Protein AF-A0A850MYK2-F1 (afdb_monomer)

Nearest PDB structures (foldseek):
  2x7m-assembly1_A  TM=9.241E-01  e=3.552E-13  Methanopyrus kandleri AV19
  3lmc-assembly1_A  TM=8.526E-01  e=1.094E-12  Methanocorpusculum labreanum Z
  3zvs-assembly3_C  TM=8.706E-01  e=1.920E-12  Archaeoglobus fulgidus
  3v96-assembly1_B  TM=5.594E-01  e=2.149E-01  Homo sapiens

Structure (mmCIF, N/CA/C/O backbone):
data_AF-A0A850MYK2-F1
#
_entry.id   AF-A0A850MYK2-F1
#
loop_
_atom_site.group_PDB
_atom_site.id
_atom_site.type_symbol
_atom_site.label_atom_id
_atom_site.label_alt_id
_atom_site.label_comp_id
_atom_site.label_asym_id
_atom_site.label_entity_id
_atom_site.label_seq_id
_atom_site.pdbx_PDB_ins_code
_atom_site.Cartn_x
_atom_site.Cartn_y
_atom_site.Cartn_z
_atom_site.occupancy
_atom_site.B_iso_or_equiv
_atom_site.auth_seq_id
_atom_site.auth_comp_id
_atom_site.auth_asym_id
_atom_site.auth_atom_id
_atom_site.pdbx_PDB_model_num
ATOM 1 N N . MET A 1 1 ? -10.187 1.057 -13.040 1.00 72.88 1 MET A N 1
ATOM 2 C CA . MET A 1 1 ? -11.464 1.096 -12.289 1.00 72.88 1 MET A CA 1
ATOM 3 C C . MET A 1 1 ? -11.691 -0.115 -11.372 1.00 72.88 1 MET A C 1
ATOM 5 O O . MET A 1 1 ? -12.022 0.087 -10.213 1.00 72.88 1 MET A O 1
ATOM 9 N N . GLU A 1 2 ? -11.516 -1.363 -11.829 1.00 92.31 2 GLU A N 1
ATOM 10 C CA . GLU A 1 2 ? -11.755 -2.560 -10.987 1.00 92.31 2 GLU A CA 1
ATOM 11 C C . GLU A 1 2 ? -10.884 -2.608 -9.720 1.00 92.31 2 GLU A C 1
ATOM 13 O O . GLU A 1 2 ? -11.415 -2.773 -8.626 1.00 92.31 2 GLU A O 1
ATOM 18 N N . VAL A 1 3 ? -9.568 -2.404 -9.862 1.00 95.31 3 VAL A N 1
ATOM 19 C CA . VAL A 1 3 ? -8.604 -2.380 -8.745 1.00 95.31 3 VAL A CA 1
ATOM 20 C C . VAL A 1 3 ? -9.041 -1.414 -7.644 1.00 95.31 3 VAL A C 1
ATOM 22 O O . VAL A 1 3 ? -9.150 -1.811 -6.487 1.00 95.31 3 VAL A O 1
ATOM 25 N N . LEU A 1 4 ? -9.367 -0.172 -8.016 1.00 95.62 4 LEU A N 1
ATOM 26 C CA . LEU A 1 4 ? -9.789 0.869 -7.076 1.00 95.62 4 LEU A CA 1
ATOM 27 C C . LEU A 1 4 ? -11.072 0.476 -6.336 1.00 95.62 4 LEU A C 1
ATOM 29 O O . LEU A 1 4 ? -11.143 0.604 -5.119 1.00 95.6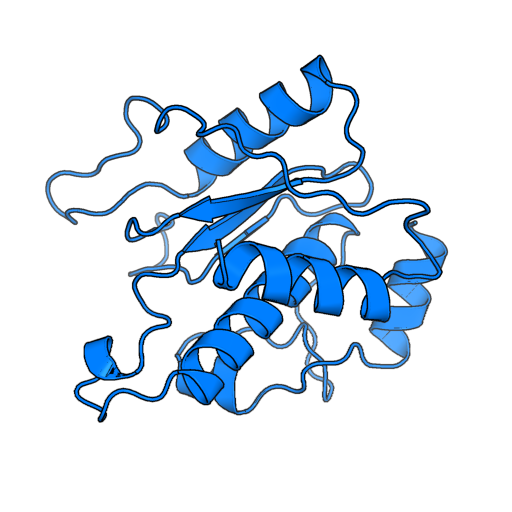2 4 LEU A O 1
ATOM 33 N N . LYS A 1 5 ? -12.061 -0.083 -7.046 1.00 96.25 5 LYS A N 1
ATOM 34 C CA . LYS A 1 5 ? -13.304 -0.578 -6.431 1.00 96.25 5 LYS A CA 1
ATOM 35 C C . LYS A 1 5 ? -13.052 -1.746 -5.478 1.00 96.25 5 LYS A C 1
ATOM 37 O O . LYS A 1 5 ? -13.698 -1.833 -4.436 1.00 96.25 5 LYS A O 1
ATOM 42 N N . HIS A 1 6 ? -12.139 -2.652 -5.825 1.00 96.19 6 HIS A N 1
ATOM 43 C CA . HIS A 1 6 ? -11.807 -3.791 -4.975 1.00 96.19 6 HIS A CA 1
ATOM 44 C C . HIS A 1 6 ? -11.080 -3.346 -3.698 1.00 96.19 6 HIS A C 1
ATOM 46 O O . HIS A 1 6 ? -11.441 -3.790 -2.609 1.00 96.19 6 HIS A O 1
ATOM 52 N N . LEU A 1 7 ? -10.131 -2.414 -3.817 1.00 96.94 7 LEU A N 1
ATOM 53 C CA . LEU A 1 7 ? -9.464 -1.781 -2.679 1.00 96.94 7 LEU A CA 1
ATOM 54 C C . LEU A 1 7 ? -10.452 -1.038 -1.788 1.00 96.94 7 LEU A C 1
ATOM 56 O O . LEU A 1 7 ? -10.522 -1.338 -0.603 1.00 96.94 7 LEU A O 1
ATOM 60 N N . GLN A 1 8 ? -11.260 -0.138 -2.356 1.00 97.25 8 GLN A N 1
ATOM 61 C CA . GLN A 1 8 ? -12.243 0.643 -1.606 1.00 97.25 8 GLN A CA 1
ATOM 62 C C . GLN A 1 8 ? -13.149 -0.261 -0.766 1.00 97.25 8 GLN A C 1
ATOM 64 O O . GLN A 1 8 ? -13.313 -0.026 0.426 1.00 97.25 8 GLN A O 1
ATOM 69 N N . ARG A 1 9 ? -13.705 -1.323 -1.366 1.00 97.19 9 ARG A N 1
ATOM 70 C CA . ARG A 1 9 ? -14.590 -2.261 -0.660 1.00 97.19 9 ARG A CA 1
ATOM 71 C C . ARG A 1 9 ? -13.885 -2.959 0.501 1.00 97.19 9 ARG A C 1
ATOM 73 O O . ARG A 1 9 ? -14.440 -3.012 1.590 1.00 97.19 9 ARG A O 1
ATOM 80 N N . ASN A 1 10 ? -12.680 -3.488 0.287 1.00 97.44 10 ASN A N 1
ATOM 81 C CA . ASN A 1 10 ? -11.962 -4.218 1.335 1.00 97.44 10 ASN A CA 1
ATOM 82 C C . ASN A 1 10 ? -11.447 -3.286 2.441 1.00 97.44 10 ASN A C 1
ATOM 84 O O . ASN A 1 10 ? -11.590 -3.610 3.617 1.00 97.44 10 ASN A O 1
ATOM 88 N N . LEU A 1 11 ? -10.925 -2.109 2.085 1.00 96.56 11 LEU A N 1
ATOM 89 C CA . LEU A 1 11 ? -10.538 -1.076 3.048 1.00 96.56 11 LEU A CA 1
ATOM 90 C C . LEU A 1 11 ? -11.745 -0.635 3.882 1.00 96.56 11 LEU A C 1
ATOM 92 O O . LEU A 1 11 ? -11.644 -0.568 5.102 1.00 96.56 11 LEU A O 1
ATOM 96 N N . ALA A 1 12 ? -12.902 -0.412 3.250 1.00 96.56 12 ALA A N 1
ATOM 97 C CA . ALA A 1 12 ? -14.121 -0.015 3.952 1.00 96.56 12 ALA A CA 1
ATOM 98 C C . ALA A 1 12 ? -14.602 -1.095 4.922 1.00 96.56 12 ALA A C 1
ATOM 100 O O . ALA A 1 12 ? -15.078 -0.764 5.998 1.00 96.56 12 ALA A O 1
ATOM 101 N N . LEU A 1 13 ? -14.448 -2.379 4.583 1.00 95.69 13 LEU A N 1
ATOM 102 C CA . LEU A 1 13 ? -14.791 -3.478 5.486 1.00 95.69 13 LEU A CA 1
ATOM 103 C C . LEU A 1 13 ? -13.844 -3.563 6.688 1.00 95.69 13 LEU A C 1
ATOM 105 O O . LEU A 1 13 ? -14.310 -3.743 7.813 1.00 95.69 13 LEU A O 1
ATOM 109 N N . VAL A 1 14 ? -12.533 -3.444 6.457 1.00 95.75 14 VAL A N 1
ATOM 110 C CA . VAL A 1 14 ? -11.514 -3.607 7.506 1.00 95.75 14 VAL A CA 1
ATOM 111 C C . VAL A 1 14 ? -11.451 -2.394 8.434 1.00 95.75 14 VAL A C 1
ATOM 113 O O . VAL A 1 14 ? -11.341 -2.561 9.645 1.00 95.75 14 VAL A O 1
ATOM 116 N N . PHE A 1 15 ? -11.574 -1.183 7.892 1.00 95.19 15 PHE A N 1
ATOM 117 C CA . PHE A 1 15 ? -11.466 0.069 8.644 1.00 95.19 15 PHE A CA 1
ATOM 118 C C . PHE A 1 15 ? -12.825 0.717 8.960 1.00 95.19 15 PHE A C 1
ATOM 120 O O . PHE A 1 15 ? -12.873 1.898 9.294 1.00 95.19 15 PHE A O 1
ATOM 127 N N . LYS A 1 16 ? -13.933 -0.037 8.895 1.00 94.25 16 LYS A N 1
ATOM 128 C CA . LYS A 1 16 ? -15.303 0.469 9.144 1.00 94.25 16 LYS A CA 1
ATOM 129 C C . LYS A 1 16 ? -15.502 1.141 10.510 1.00 94.25 16 LYS A C 1
ATOM 131 O O . LYS A 1 16 ? -16.394 1.964 10.661 1.00 94.25 16 LYS A O 1
ATOM 136 N N . GLU A 1 17 ? -14.721 0.739 11.514 1.00 92.50 17 GLU A N 1
ATOM 137 C CA . GLU A 1 17 ? -14.785 1.277 12.884 1.00 92.50 17 GLU A CA 1
ATOM 138 C C . GLU A 1 17 ? -13.963 2.569 13.035 1.00 92.50 17 GLU A C 1
ATOM 140 O O . GLU A 1 17 ? -14.070 3.242 14.053 1.00 92.50 17 GLU A O 1
ATOM 145 N N . ILE A 1 18 ? -13.158 2.914 12.023 1.00 93.50 18 ILE A N 1
ATOM 146 C CA . ILE A 1 18 ? -12.176 4.004 12.053 1.00 93.50 18 ILE A CA 1
ATOM 147 C C . ILE A 1 18 ? -12.572 5.116 11.083 1.00 93.50 18 ILE A C 1
ATOM 149 O O . ILE A 1 18 ? -12.677 6.277 11.469 1.00 93.50 18 ILE A O 1
ATOM 153 N N . PHE A 1 19 ? -12.832 4.770 9.821 1.00 93.44 19 PHE A N 1
ATOM 154 C CA . PHE A 1 19 ? -13.209 5.743 8.802 1.00 93.44 19 PHE A CA 1
ATOM 155 C C . PHE A 1 19 ? -14.720 5.782 8.616 1.00 93.44 19 PHE A C 1
ATOM 157 O O . PHE A 1 19 ? -15.357 4.765 8.345 1.00 93.44 19 PHE A O 1
ATOM 164 N N . LYS A 1 20 ? -15.286 6.991 8.680 1.00 92.25 20 LYS A N 1
ATOM 165 C CA . LYS A 1 20 ? -16.694 7.232 8.326 1.00 92.25 20 LYS A CA 1
ATOM 166 C C . LYS A 1 20 ? -16.945 7.055 6.831 1.00 92.25 20 LYS A C 1
ATOM 168 O O . LYS A 1 20 ? -18.021 6.624 6.432 1.00 92.25 20 LYS A O 1
ATOM 173 N N . GLU A 1 21 ? -15.958 7.411 6.014 1.00 94.38 21 GLU A N 1
ATOM 174 C CA . GLU A 1 21 ? -16.047 7.382 4.561 1.00 94.38 21 GLU A CA 1
ATOM 175 C C . GLU A 1 21 ? -14.711 6.939 3.962 1.00 94.38 21 GLU A C 1
ATOM 177 O O . GLU A 1 21 ? -13.649 7.402 4.373 1.00 94.38 21 GLU A O 1
ATOM 182 N N . ILE A 1 22 ? -14.773 6.062 2.957 1.00 96.56 22 ILE A N 1
ATOM 183 C CA . ILE A 1 22 ? -13.640 5.731 2.090 1.00 96.56 22 ILE A CA 1
ATOM 184 C C . ILE A 1 22 ? -14.100 5.900 0.647 1.00 96.56 22 ILE A C 1
ATOM 186 O O . ILE A 1 22 ? -14.981 5.177 0.167 1.00 96.56 22 ILE A O 1
ATOM 190 N N . ARG A 1 23 ? -13.487 6.847 -0.061 1.00 95.94 23 ARG A N 1
ATOM 191 C CA . ARG A 1 23 ? -13.852 7.202 -1.434 1.00 95.94 23 ARG A CA 1
ATOM 192 C C . ARG A 1 23 ? -12.703 6.995 -2.406 1.00 95.94 23 ARG A C 1
ATOM 194 O O . ARG A 1 23 ? -11.536 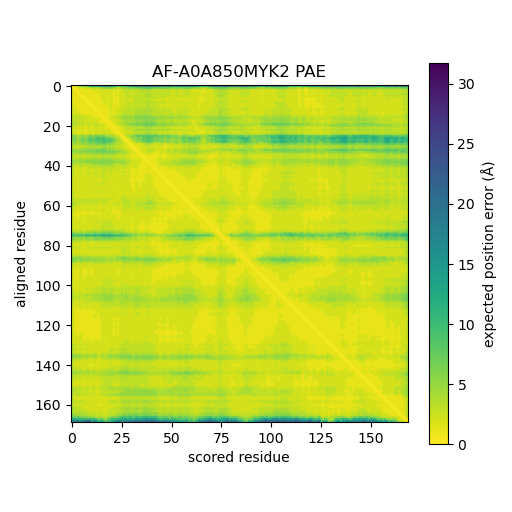7.051 -2.035 1.00 95.94 23 ARG A O 1
ATOM 201 N N . ILE A 1 24 ? -13.065 6.749 -3.659 1.00 96.69 24 ILE A N 1
ATOM 202 C CA . ILE A 1 24 ? -12.124 6.739 -4.774 1.00 96.69 24 ILE A CA 1
ATOM 203 C C . ILE A 1 24 ? -12.012 8.174 -5.278 1.00 96.69 24 ILE A C 1
ATOM 205 O O . ILE A 1 24 ? -13.028 8.816 -5.532 1.00 96.69 24 ILE A O 1
ATOM 209 N N . ILE A 1 25 ? -10.781 8.649 -5.420 1.00 94.06 25 ILE A N 1
ATOM 210 C CA . ILE A 1 25 ? -10.469 9.923 -6.061 1.00 94.06 25 ILE A CA 1
ATOM 211 C C . ILE A 1 25 ? -10.129 9.581 -7.514 1.00 94.06 25 ILE A C 1
ATOM 213 O O . ILE A 1 25 ? -9.124 8.920 -7.766 1.00 94.06 25 ILE A O 1
ATOM 217 N N . ASP A 1 26 ? -11.010 9.936 -8.452 1.00 84.00 26 ASP A N 1
ATOM 218 C CA . ASP A 1 26 ? -10.870 9.613 -9.887 1.00 84.00 26 ASP A CA 1
ATOM 219 C C . ASP A 1 26 ? -10.034 10.673 -10.625 1.00 84.00 26 ASP A C 1
ATOM 221 O O . ASP A 1 26 ? -10.345 11.101 -11.733 1.00 84.00 26 ASP A O 1
ATOM 225 N N . GLU A 1 27 ? -8.978 11.133 -9.960 1.00 83.88 27 GLU A N 1
ATOM 226 C CA . GLU A 1 27 ? -8.037 12.131 -10.452 1.00 83.88 27 GLU A CA 1
ATOM 227 C C . GLU A 1 27 ? -6.653 11.487 -10.465 1.00 83.88 27 GLU A C 1
ATOM 229 O O . GLU A 1 27 ? -6.195 10.914 -9.474 1.00 83.88 27 GLU A O 1
ATOM 234 N N . SER A 1 28 ? -5.976 11.544 -11.609 1.00 83.75 28 SER A N 1
ATOM 235 C CA . SER A 1 28 ? -4.591 11.098 -11.700 1.00 83.75 28 SER A CA 1
ATOM 236 C C . SER A 1 28 ? -3.665 12.184 -11.166 1.00 83.75 28 SER A C 1
ATOM 238 O O . SER A 1 28 ? -3.667 13.300 -11.688 1.00 83.75 28 SER A O 1
ATOM 240 N N . CYS A 1 29 ? -2.826 11.848 -10.191 1.00 85.00 29 CYS A N 1
ATOM 241 C CA . CYS A 1 29 ? -1.736 12.724 -9.776 1.00 85.00 29 CYS A CA 1
ATOM 242 C C . CYS A 1 29 ? -0.586 12.678 -10.789 1.00 85.00 29 CYS A C 1
ATOM 244 O O . CYS A 1 29 ? -0.289 11.629 -11.368 1.00 85.00 29 CYS A O 1
ATOM 246 N N . GLU A 1 30 ? 0.102 13.806 -10.963 1.00 92.12 30 GLU A N 1
ATOM 247 C CA . GLU A 1 30 ? 1.349 13.829 -11.723 1.00 92.12 30 GLU A CA 1
ATOM 248 C C . GLU A 1 30 ? 2.411 12.948 -11.056 1.00 92.12 30 GLU A C 1
ATOM 250 O O . GLU A 1 30 ? 2.539 12.898 -9.829 1.00 92.12 30 GLU A O 1
ATOM 255 N N . ILE A 1 31 ? 3.213 12.271 -11.877 1.00 95.25 31 ILE A N 1
ATOM 256 C CA . ILE A 1 31 ? 4.363 11.514 -11.385 1.00 95.25 31 ILE A CA 1
ATOM 257 C C . ILE A 1 31 ? 5.385 12.515 -10.820 1.00 95.25 31 ILE A C 1
ATOM 259 O O . ILE A 1 31 ? 5.777 13.442 -11.539 1.00 95.25 31 ILE A O 1
ATOM 263 N N . PRO A 1 32 ? 5.868 12.342 -9.574 1.00 95.62 32 PRO A N 1
ATOM 264 C CA . PRO A 1 32 ? 6.808 13.276 -8.968 1.00 95.62 32 PRO A CA 1
ATOM 265 C C . PRO A 1 32 ? 8.058 13.468 -9.830 1.00 95.62 32 PRO A C 1
ATOM 267 O O . PRO A 1 32 ? 8.719 12.504 -10.229 1.00 95.62 32 PRO A O 1
ATOM 270 N N . LYS A 1 33 ? 8.428 14.721 -10.102 1.00 93.06 33 LYS A N 1
ATOM 271 C CA . LYS A 1 33 ? 9.650 15.039 -10.856 1.00 93.06 33 LYS A CA 1
ATOM 272 C C . LYS A 1 33 ? 10.878 14.481 -10.129 1.00 93.06 33 LYS A C 1
ATOM 274 O O . LYS A 1 33 ? 10.925 14.485 -8.903 1.00 93.06 33 LYS A O 1
ATOM 279 N N . LYS A 1 34 ? 11.891 14.047 -10.889 1.00 94.81 34 LYS A N 1
ATOM 280 C CA . LYS A 1 34 ? 13.146 13.452 -10.376 1.00 94.81 34 LYS A CA 1
ATOM 281 C C . LYS A 1 34 ? 12.981 12.124 -9.618 1.00 94.81 34 LYS A C 1
ATOM 283 O O . LYS A 1 34 ? 13.936 11.672 -9.002 1.00 94.81 34 LYS A O 1
ATOM 288 N N . SER A 1 35 ? 11.804 11.494 -9.660 1.00 96.81 35 SER A N 1
ATOM 289 C CA . SER A 1 35 ? 11.613 10.165 -9.060 1.00 96.81 35 SER A CA 1
ATOM 290 C C . SER A 1 35 ? 12.185 9.039 -9.907 1.00 96.81 35 SER A C 1
ATOM 292 O O . SER A 1 35 ? 12.548 8.010 -9.352 1.00 96.81 35 SER A O 1
ATOM 294 N N . TYR A 1 36 ? 12.278 9.224 -11.223 1.00 98.00 36 TYR A N 1
ATOM 295 C CA . TYR A 1 36 ? 12.779 8.199 -12.127 1.00 98.00 36 TYR A CA 1
ATOM 296 C C . TYR A 1 36 ? 14.303 8.074 -12.059 1.00 98.00 36 TYR A C 1
ATOM 298 O O . TYR A 1 36 ? 15.023 9.047 -12.289 1.00 98.00 36 TYR A O 1
ATOM 306 N N . ASP A 1 37 ? 14.768 6.859 -11.797 1.00 97.69 37 ASP A N 1
ATOM 307 C CA . ASP A 1 37 ? 16.166 6.457 -11.861 1.00 97.69 37 ASP A CA 1
ATOM 308 C C . ASP A 1 37 ? 16.429 5.755 -13.200 1.00 97.69 37 ASP A C 1
ATOM 310 O O . ASP A 1 37 ? 15.795 4.751 -13.534 1.00 97.69 37 ASP A O 1
ATOM 314 N N . THR A 1 38 ? 17.356 6.295 -13.991 1.00 96.44 38 THR A N 1
ATOM 315 C CA . THR A 1 38 ? 17.643 5.804 -15.344 1.00 96.44 38 THR A CA 1
ATOM 316 C C . THR A 1 38 ? 18.396 4.481 -15.370 1.00 96.44 38 THR A C 1
ATOM 318 O O . THR A 1 38 ? 18.228 3.724 -16.326 1.00 96.44 38 THR A O 1
ATOM 321 N N . GLU A 1 39 ? 19.226 4.203 -14.362 1.00 95.31 39 GLU A N 1
ATOM 322 C CA . GLU A 1 39 ? 20.002 2.961 -14.295 1.00 95.31 39 GLU A CA 1
ATOM 323 C C . GLU A 1 39 ? 19.087 1.796 -13.922 1.00 95.31 39 GLU A C 1
ATOM 325 O O . GLU A 1 39 ? 19.116 0.739 -14.553 1.00 95.31 39 GLU A O 1
ATOM 330 N N . ARG A 1 40 ? 18.211 2.026 -12.941 1.00 95.44 40 ARG A N 1
ATOM 331 C CA . ARG A 1 40 ? 17.241 1.040 -12.460 1.00 95.44 40 ARG A CA 1
ATOM 332 C C . ARG A 1 40 ? 16.023 0.907 -13.360 1.00 95.44 40 ARG A C 1
ATOM 334 O O . ARG A 1 40 ? 15.419 -0.159 -13.402 1.00 95.44 40 ARG A O 1
ATOM 341 N N . LYS A 1 41 ? 15.656 1.973 -14.077 1.00 97.25 41 LYS A N 1
ATOM 342 C CA . LYS A 1 41 ? 14.360 2.115 -14.765 1.00 97.25 41 LYS A CA 1
ATOM 343 C C . LYS A 1 41 ? 13.174 1.983 -13.800 1.00 97.25 41 LYS A C 1
ATOM 345 O O . LYS A 1 41 ? 12.125 1.449 -14.153 1.00 97.25 41 LYS A O 1
ATOM 350 N N . GLN A 1 42 ? 13.357 2.483 -12.581 1.00 98.00 42 GLN A N 1
ATOM 351 C CA . GLN A 1 42 ? 12.396 2.431 -11.479 1.00 98.00 42 GLN A CA 1
ATOM 352 C C . GLN A 1 42 ? 12.184 3.829 -10.897 1.00 98.00 42 GLN A C 1
ATOM 354 O O . GLN A 1 42 ? 12.889 4.778 -11.240 1.00 98.00 42 GLN A O 1
ATOM 359 N N . TYR A 1 43 ? 11.212 3.957 -10.000 1.00 98.50 43 TYR A N 1
ATOM 360 C CA . TYR A 1 43 ? 10.816 5.223 -9.404 1.00 98.50 43 TYR A CA 1
ATOM 361 C C . TYR A 1 43 ? 11.006 5.224 -7.883 1.00 98.50 43 TYR A C 1
ATOM 363 O O . TYR A 1 43 ? 10.612 4.292 -7.186 1.00 98.50 43 TYR A O 1
ATOM 371 N N . LEU A 1 44 ? 11.591 6.293 -7.348 1.00 98.06 44 LEU A N 1
ATOM 372 C CA . LEU A 1 44 ? 11.882 6.431 -5.925 1.00 98.06 44 LEU A CA 1
ATOM 373 C C . LEU A 1 44 ? 10.589 6.668 -5.123 1.00 98.06 44 LEU A C 1
ATOM 375 O O . LEU A 1 44 ? 10.009 7.758 -5.170 1.00 98.06 44 LEU A O 1
ATOM 379 N N . ALA A 1 45 ? 10.155 5.658 -4.362 1.00 97.88 45 ALA A N 1
ATOM 380 C CA . ALA A 1 45 ? 8.895 5.664 -3.611 1.00 97.88 45 ALA A CA 1
ATOM 381 C C . ALA A 1 45 ? 8.735 6.851 -2.630 1.00 97.88 45 ALA A C 1
ATOM 383 O O . ALA A 1 45 ? 7.646 7.430 -2.590 1.00 97.88 45 ALA A O 1
ATOM 384 N N . PRO A 1 46 ? 9.783 7.309 -1.907 1.00 97.81 46 PRO A N 1
ATOM 385 C CA . PRO A 1 46 ? 9.683 8.481 -1.035 1.00 97.81 46 PRO A CA 1
ATOM 386 C C . P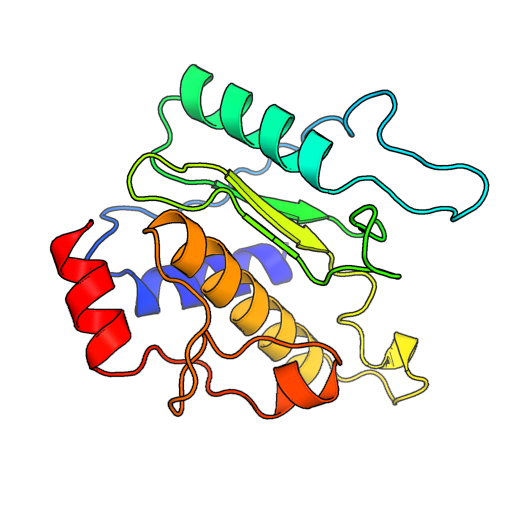RO A 1 46 ? 9.125 9.748 -1.701 1.00 97.81 46 PRO A C 1
ATOM 388 O O . PRO A 1 46 ? 8.404 10.511 -1.058 1.00 97.81 46 PRO A O 1
ATOM 391 N N . LEU A 1 47 ? 9.406 9.981 -2.991 1.00 97.75 47 LEU A N 1
ATOM 392 C CA . LEU A 1 47 ? 8.887 11.168 -3.685 1.00 97.75 47 LEU A CA 1
ATOM 393 C C . LEU A 1 47 ? 7.382 11.066 -3.968 1.00 97.75 47 LEU A C 1
ATOM 395 O O . LEU A 1 47 ? 6.705 12.092 -4.026 1.00 97.75 47 LEU A O 1
ATOM 399 N N . PHE A 1 48 ? 6.846 9.848 -4.097 1.00 98.06 48 PHE A N 1
ATOM 400 C CA . PHE A 1 48 ? 5.403 9.620 -4.203 1.00 98.06 48 PHE A CA 1
ATOM 401 C C . PHE A 1 48 ? 4.716 9.933 -2.881 1.00 98.06 48 PHE A C 1
ATOM 403 O O . PHE A 1 48 ? 3.700 10.622 -2.886 1.00 98.06 48 PHE A O 1
ATOM 410 N N . LEU A 1 49 ? 5.294 9.506 -1.752 1.00 97.81 49 LEU A N 1
ATOM 411 C CA . LEU A 1 49 ? 4.749 9.833 -0.434 1.00 97.81 49 LEU A CA 1
ATOM 412 C C . LEU A 1 49 ? 4.678 11.338 -0.201 1.00 97.81 49 LEU A C 1
ATOM 414 O O . LEU A 1 49 ? 3.642 11.826 0.235 1.00 97.81 49 LEU A O 1
ATOM 418 N N . HIS A 1 50 ? 5.729 12.081 -0.559 1.00 96.94 50 HIS A N 1
ATOM 419 C CA . HIS A 1 50 ? 5.720 13.538 -0.429 1.00 96.94 50 HIS A CA 1
ATOM 420 C C . HIS A 1 50 ? 4.606 14.191 -1.265 1.00 96.94 50 HIS A C 1
ATOM 422 O O . HIS A 1 50 ? 3.869 15.036 -0.761 1.00 96.94 50 HIS A O 1
ATOM 428 N N . ALA A 1 51 ? 4.434 13.770 -2.522 1.00 96.81 51 ALA A N 1
ATOM 429 C CA . ALA A 1 51 ? 3.374 14.293 -3.383 1.00 96.81 51 ALA A CA 1
ATOM 430 C C . ALA A 1 51 ? 1.968 13.958 -2.850 1.00 96.81 51 ALA A C 1
ATOM 432 O O . ALA A 1 51 ? 1.103 14.830 -2.792 1.00 96.81 51 ALA A O 1
ATOM 433 N N . ILE A 1 52 ? 1.754 12.713 -2.413 1.00 97.38 52 ILE A N 1
ATOM 434 C CA . ILE A 1 52 ? 0.483 12.256 -1.833 1.00 97.38 52 ILE A CA 1
ATOM 435 C C . ILE A 1 52 ? 0.181 13.008 -0.535 1.00 97.38 52 ILE A C 1
ATOM 437 O O . ILE A 1 52 ? -0.960 13.402 -0.309 1.00 97.38 52 ILE A O 1
ATOM 441 N N . ARG A 1 53 ? 1.196 13.238 0.304 1.00 97.25 53 ARG A N 1
ATOM 442 C CA . ARG A 1 53 ? 1.063 13.980 1.557 1.00 97.25 53 ARG A CA 1
ATOM 443 C C . ARG A 1 53 ? 0.608 15.415 1.316 1.00 97.25 53 ARG A C 1
ATOM 445 O O . ARG A 1 53 ? -0.364 15.837 1.935 1.00 97.25 53 ARG A O 1
ATOM 452 N N . ASN A 1 54 ? 1.263 16.126 0.399 1.00 96.12 54 ASN A N 1
ATOM 453 C CA . ASN A 1 54 ? 0.890 17.501 0.058 1.00 96.12 54 ASN A CA 1
ATOM 454 C C . ASN A 1 54 ? -0.559 17.561 -0.446 1.00 96.12 54 ASN A C 1
ATOM 456 O O . ASN A 1 54 ? -1.352 18.360 0.045 1.00 96.12 54 ASN A O 1
ATOM 460 N N . PHE A 1 55 ? -0.938 16.643 -1.341 1.00 95.75 55 PHE A N 1
ATOM 461 C CA . PHE A 1 55 ? -2.309 16.548 -1.840 1.00 95.75 55 PHE A CA 1
ATOM 462 C C . PHE A 1 55 ? -3.325 16.238 -0.724 1.00 95.75 55 PHE A C 1
ATOM 464 O O . PHE A 1 55 ? -4.423 16.801 -0.707 1.00 95.75 55 PHE A O 1
ATOM 471 N N . ALA A 1 56 ? -2.966 15.372 0.231 1.00 96.19 56 ALA A N 1
ATOM 472 C CA . ALA A 1 56 ? -3.795 15.070 1.394 1.00 96.19 56 ALA A CA 1
ATOM 473 C C . ALA A 1 56 ? -4.007 16.294 2.291 1.00 96.19 56 ALA A C 1
ATOM 475 O O . ALA A 1 56 ? -5.123 16.527 2.751 1.00 96.19 56 ALA A O 1
ATOM 476 N N . ASP A 1 57 ? -2.961 17.085 2.527 1.00 96.62 57 ASP A N 1
ATOM 477 C CA . ASP A 1 57 ? -3.039 18.285 3.357 1.00 96.62 57 ASP A CA 1
ATOM 478 C C . ASP A 1 57 ? -3.854 19.400 2.684 1.00 96.62 57 ASP A C 1
ATOM 480 O O . ASP A 1 57 ? -4.735 19.976 3.325 1.00 96.62 57 ASP A O 1
ATOM 484 N N . GLU A 1 58 ? -3.647 19.641 1.386 1.00 95.94 58 GLU A N 1
ATOM 485 C CA . GLU A 1 58 ? -4.397 20.635 0.600 1.00 95.94 58 GLU A CA 1
ATOM 486 C C . GLU A 1 58 ? -5.906 20.348 0.579 1.00 95.94 58 GLU A C 1
ATOM 488 O O . GLU A 1 58 ? -6.727 21.255 0.731 1.00 95.94 58 GLU A O 1
ATOM 493 N N . ASN A 1 59 ? -6.277 19.072 0.452 1.00 94.94 59 ASN A N 1
ATOM 494 C CA . ASN A 1 59 ? -7.671 18.636 0.351 1.00 94.94 59 ASN A CA 1
ATOM 495 C C . ASN A 1 59 ? -8.273 18.165 1.684 1.00 94.94 59 ASN A C 1
ATOM 497 O O . ASN A 1 59 ? -9.427 17.736 1.718 1.00 94.94 59 ASN A O 1
ATOM 501 N N . LYS A 1 60 ? -7.516 18.262 2.786 1.00 95.50 60 LYS A N 1
ATOM 502 C CA . LYS A 1 60 ? -7.930 17.864 4.143 1.00 95.50 60 LYS A CA 1
ATOM 503 C C . LYS A 1 60 ? -8.373 16.399 4.243 1.00 95.50 60 LYS A C 1
ATOM 505 O O . LYS A 1 60 ? -9.324 16.078 4.952 1.00 95.50 60 LYS A O 1
ATOM 510 N N . TYR A 1 61 ? -7.673 15.513 3.544 1.00 95.81 61 TYR A N 1
ATOM 511 C CA . TYR A 1 61 ? -7.827 14.075 3.717 1.00 95.81 61 TYR A CA 1
ATOM 512 C C . TYR A 1 61 ? -7.095 13.598 4.970 1.00 95.81 61 TYR A C 1
ATOM 514 O O . TYR A 1 61 ? -5.991 14.063 5.272 1.00 95.81 61 TYR A O 1
ATOM 522 N N . ASP A 1 62 ? -7.698 12.640 5.675 1.00 96.06 62 ASP A N 1
ATOM 523 C CA . ASP A 1 62 ? -7.069 12.009 6.834 1.00 96.06 62 ASP A CA 1
ATOM 524 C C . ASP A 1 62 ? -5.911 11.123 6.390 1.00 96.06 62 ASP A C 1
ATOM 526 O O . ASP A 1 62 ? -4.805 11.282 6.891 1.00 96.06 62 ASP A O 1
ATOM 530 N N . LYS A 1 63 ? -6.154 10.219 5.429 1.00 97.50 63 LYS A N 1
ATOM 531 C CA . LYS A 1 63 ? -5.156 9.313 4.843 1.00 97.50 63 LYS A CA 1
ATOM 532 C C . LYS A 1 63 ? -5.462 9.042 3.367 1.00 97.50 63 LYS A C 1
ATOM 534 O O . LYS A 1 63 ? -6.625 9.030 2.970 1.00 97.50 63 LYS A O 1
ATOM 539 N N . ILE A 1 64 ? -4.429 8.798 2.564 1.00 97.81 64 ILE A N 1
ATOM 540 C CA . ILE A 1 64 ? -4.512 8.485 1.134 1.00 97.81 64 ILE A CA 1
ATOM 541 C C . ILE A 1 64 ? -3.611 7.295 0.810 1.00 97.81 64 ILE A C 1
ATOM 543 O O . ILE A 1 64 ? -2.432 7.280 1.158 1.00 97.81 64 ILE A O 1
ATOM 547 N N . LEU A 1 65 ? -4.173 6.336 0.069 1.00 98.44 65 LEU A N 1
ATOM 548 C CA . LEU A 1 65 ? -3.434 5.268 -0.597 1.00 98.44 65 LEU A CA 1
ATOM 549 C C . LEU A 1 65 ? -3.310 5.585 -2.094 1.00 98.44 65 LEU A C 1
ATOM 551 O O . LEU A 1 65 ? -4.275 5.445 -2.845 1.00 98.44 65 LEU A O 1
ATOM 555 N N . GLY A 1 66 ? -2.123 5.992 -2.533 1.00 97.88 66 GLY A N 1
ATOM 556 C CA . GLY A 1 66 ? -1.790 6.127 -3.947 1.00 97.88 66 GLY A CA 1
ATOM 557 C C . GLY A 1 66 ? -1.590 4.764 -4.608 1.00 97.88 66 GLY A C 1
ATOM 558 O O . GLY A 1 66 ? -1.011 3.855 -4.018 1.00 97.88 66 GLY A O 1
ATOM 559 N N . ILE A 1 67 ? -2.040 4.623 -5.853 1.00 97.69 67 ILE A N 1
ATOM 560 C CA . ILE A 1 67 ? -1.895 3.389 -6.633 1.00 97.69 67 ILE A CA 1
ATOM 561 C C . ILE A 1 67 ? -1.146 3.712 -7.920 1.00 97.69 67 ILE A C 1
ATOM 563 O O . ILE A 1 67 ? -1.554 4.607 -8.657 1.00 97.69 67 ILE A O 1
ATOM 567 N N . THR A 1 68 ? -0.081 2.971 -8.218 1.00 97.56 68 THR A N 1
ATOM 568 C CA . THR A 1 68 ? 0.707 3.171 -9.440 1.00 97.56 68 THR A CA 1
ATOM 569 C C . THR A 1 68 ? 1.010 1.857 -10.152 1.00 97.56 68 THR A C 1
ATOM 571 O O . THR A 1 68 ? 1.148 0.813 -9.524 1.00 97.56 68 THR A O 1
ATOM 574 N N . SER A 1 69 ? 1.121 1.885 -11.480 1.00 97.00 69 SER A N 1
ATOM 575 C CA . SER A 1 69 ? 1.638 0.761 -12.278 1.00 97.00 69 SER A CA 1
ATOM 576 C C . SER A 1 69 ? 3.158 0.807 -12.464 1.00 97.00 69 SER A C 1
ATOM 578 O O . SER A 1 69 ? 3.729 -0.083 -13.094 1.00 97.00 69 SER A O 1
ATOM 580 N N . LEU A 1 70 ? 3.802 1.866 -11.971 1.00 97.94 70 LEU A N 1
ATOM 581 C CA . LEU A 1 70 ? 5.240 2.082 -12.081 1.00 97.94 70 LEU A CA 1
ATOM 582 C C . LEU A 1 70 ? 5.988 1.217 -11.072 1.00 97.94 70 LEU A C 1
ATOM 584 O O . LEU A 1 70 ? 5.510 1.023 -9.955 1.00 97.94 70 LEU A O 1
ATOM 588 N N . ASP A 1 71 ? 7.164 0.728 -11.452 1.00 98.25 71 ASP A N 1
ATOM 589 C CA . ASP A 1 71 ? 8.023 -0.020 -10.539 1.00 98.25 71 ASP A CA 1
ATOM 590 C C . ASP A 1 71 ? 8.661 0.925 -9.513 1.00 98.25 71 ASP A C 1
ATOM 592 O O . ASP A 1 71 ? 9.262 1.936 -9.887 1.00 98.25 71 ASP A O 1
ATOM 596 N N . LEU A 1 72 ? 8.490 0.621 -8.228 1.00 98.38 72 LEU A N 1
ATOM 597 C CA . LEU A 1 72 ? 8.913 1.473 -7.122 1.00 98.38 72 LEU A CA 1
ATOM 598 C C . LEU A 1 72 ? 10.117 0.867 -6.401 1.00 98.38 72 LEU A C 1
ATOM 600 O O . LEU A 1 72 ? 10.191 -0.343 -6.212 1.00 98.38 72 LEU A O 1
ATOM 604 N N . PHE A 1 73 ? 11.028 1.713 -5.922 1.00 97.88 73 PHE A N 1
ATOM 605 C CA . PHE A 1 73 ? 12.154 1.286 -5.092 1.00 97.88 73 PHE A CA 1
ATOM 606 C C . PHE A 1 73 ? 12.460 2.273 -3.957 1.00 97.88 73 PHE A C 1
ATOM 608 O O . PHE A 1 73 ? 12.023 3.428 -3.956 1.00 97.88 73 PHE A O 1
ATOM 615 N N . VAL A 1 74 ? 13.261 1.800 -3.001 1.00 95.69 74 VAL A N 1
ATOM 616 C CA . VAL A 1 74 ? 13.958 2.602 -1.985 1.00 95.69 74 VAL A CA 1
ATOM 617 C C . VAL A 1 74 ? 15.448 2.284 -2.060 1.00 95.69 74 VAL A C 1
ATOM 619 O O . VAL A 1 74 ? 15.820 1.201 -2.503 1.00 95.69 74 VAL A O 1
ATOM 622 N N . SER A 1 75 ? 16.322 3.192 -1.621 1.00 90.38 75 SER A N 1
ATOM 623 C CA . SER A 1 75 ? 17.776 3.064 -1.826 1.00 90.38 75 SER A CA 1
ATOM 624 C C . SER A 1 75 ? 18.396 1.768 -1.286 1.00 90.38 75 SER A C 1
ATOM 626 O O . SER A 1 75 ? 19.437 1.353 -1.784 1.00 90.38 75 SER A O 1
ATOM 628 N N . GLN A 1 76 ? 17.785 1.134 -0.279 1.00 90.06 76 GLN A N 1
ATOM 629 C 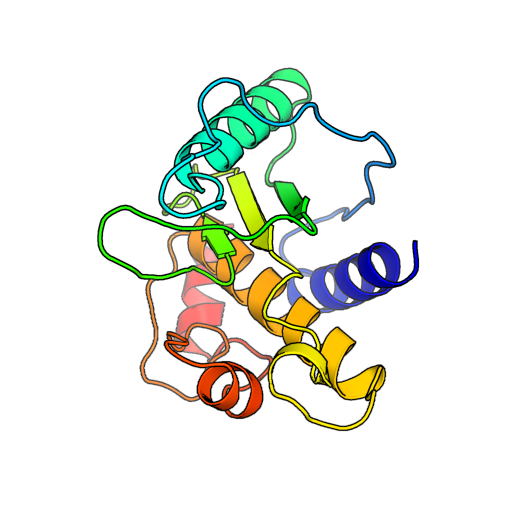CA . GLN A 1 76 ? 18.303 -0.091 0.338 1.00 90.06 76 GLN A CA 1
ATOM 630 C C . GLN A 1 76 ? 17.789 -1.388 -0.311 1.00 90.06 76 GLN A C 1
ATOM 632 O O . GLN A 1 76 ? 18.280 -2.458 0.036 1.00 90.06 76 GLN A O 1
ATOM 637 N N . LEU A 1 77 ? 16.806 -1.318 -1.218 1.00 91.62 77 LEU A N 1
ATOM 638 C CA . LEU A 1 77 ? 16.122 -2.488 -1.778 1.00 91.62 77 LEU A CA 1
ATOM 639 C C . LEU A 1 77 ? 16.115 -2.465 -3.312 1.00 91.62 77 LEU A C 1
ATOM 641 O O . LEU A 1 77 ? 16.299 -1.430 -3.954 1.00 91.62 77 LEU A O 1
ATOM 645 N N . ASN A 1 78 ? 15.890 -3.633 -3.913 1.00 93.44 78 ASN A N 1
ATOM 646 C CA . ASN A 1 78 ? 15.768 -3.756 -5.368 1.00 93.44 78 ASN A CA 1
ATOM 647 C C . ASN A 1 78 ? 14.443 -3.185 -5.877 1.00 93.44 78 ASN A C 1
ATOM 649 O O . ASN A 1 78 ? 14.418 -2.545 -6.918 1.00 93.44 78 ASN A O 1
ATOM 653 N N . PHE A 1 79 ? 13.359 -3.409 -5.142 1.00 96.75 79 PHE A N 1
ATOM 654 C CA . PHE A 1 79 ? 12.038 -2.846 -5.393 1.00 96.75 79 PHE A CA 1
ATOM 655 C C . PHE A 1 79 ? 11.243 -2.865 -4.082 1.00 96.75 79 PHE A C 1
ATOM 657 O O . PHE A 1 79 ? 11.675 -3.471 -3.097 1.00 96.75 79 PHE A O 1
ATOM 664 N N . VAL A 1 80 ? 10.082 -2.217 -4.077 1.00 97.94 80 VAL A N 1
ATOM 665 C CA . VAL A 1 80 ? 9.088 -2.316 -3.005 1.00 97.94 80 VAL A CA 1
ATOM 666 C C . VAL A 1 80 ? 7.695 -2.516 -3.593 1.00 97.94 80 VAL A C 1
ATOM 668 O O . VAL A 1 80 ? 7.358 -1.940 -4.628 1.00 97.94 80 VAL A O 1
ATOM 671 N N . PHE A 1 81 ? 6.861 -3.314 -2.924 1.00 98.38 81 PHE A N 1
ATOM 672 C CA . PHE A 1 81 ? 5.442 -3.416 -3.279 1.00 98.38 81 PHE A CA 1
ATOM 673 C C . PHE A 1 81 ? 4.669 -2.154 -2.907 1.00 98.38 81 PHE A C 1
ATOM 675 O O . PHE A 1 81 ? 3.718 -1.781 -3.590 1.00 98.38 81 PHE A O 1
ATOM 682 N N . GLY A 1 82 ? 5.105 -1.477 -1.853 1.00 98.12 82 GLY A N 1
ATOM 683 C CA . GLY A 1 82 ? 4.535 -0.236 -1.385 1.00 98.12 82 GLY A CA 1
ATOM 684 C C . GLY A 1 82 ? 5.468 0.481 -0.428 1.00 98.12 82 GLY A C 1
ATOM 685 O O . GLY A 1 82 ? 6.576 0.029 -0.134 1.00 98.12 82 GLY A O 1
ATOM 686 N N . MET A 1 83 ? 5.038 1.663 -0.020 1.00 98.31 83 MET A N 1
ATOM 687 C CA . MET A 1 83 ? 5.674 2.425 1.038 1.00 98.31 83 MET A CA 1
ATOM 688 C C . MET A 1 83 ? 4.612 3.280 1.718 1.00 98.31 83 MET A C 1
ATOM 690 O O . MET A 1 83 ? 3.662 3.728 1.071 1.00 98.31 83 MET A O 1
ATOM 694 N N . ALA A 1 84 ? 4.817 3.586 2.991 1.00 98.56 84 ALA A N 1
ATOM 695 C CA . ALA A 1 84 ? 3.971 4.489 3.744 1.00 98.56 84 ALA A CA 1
ATOM 696 C C . ALA A 1 84 ? 4.784 5.365 4.691 1.00 98.56 84 ALA A C 1
ATOM 698 O O . ALA A 1 84 ? 5.866 5.004 5.158 1.00 98.56 84 ALA A O 1
ATOM 699 N N . GLU A 1 85 ? 4.230 6.532 4.996 1.00 98.31 85 GLU A N 1
ATOM 700 C CA . GLU A 1 85 ? 4.624 7.287 6.175 1.00 98.31 85 GLU A CA 1
ATOM 701 C C . GLU A 1 85 ? 4.254 6.488 7.438 1.00 98.31 85 GLU A C 1
ATOM 703 O O . GLU A 1 85 ? 3.156 5.937 7.540 1.00 98.31 85 GLU A O 1
ATOM 708 N N . LEU A 1 86 ? 5.153 6.457 8.425 1.00 97.50 86 LEU A N 1
ATOM 709 C CA . LEU A 1 86 ? 4.938 5.747 9.686 1.00 97.50 86 LEU A CA 1
ATOM 710 C C . LEU A 1 86 ? 4.533 6.721 10.799 1.00 97.50 86 LEU A C 1
ATOM 712 O O . LEU A 1 86 ? 5.263 7.661 11.108 1.00 97.50 86 LEU A O 1
ATOM 716 N N . GLY A 1 87 ? 3.399 6.460 11.450 1.00 94.12 87 GLY A N 1
ATOM 717 C CA . GLY A 1 87 ? 2.960 7.184 12.653 1.00 94.12 87 GLY A CA 1
ATOM 718 C C . GLY A 1 87 ? 1.500 7.623 12.598 1.00 94.12 87 GLY A C 1
ATOM 719 O O . GLY A 1 87 ? 0.894 7.611 11.543 1.00 94.12 87 GLY A O 1
ATOM 720 N N . SER A 1 88 ? 0.904 8.037 13.719 1.00 89.38 88 SER A N 1
ATOM 721 C CA . SER A 1 88 ? -0.527 8.408 13.759 1.00 89.38 88 SER A CA 1
ATOM 722 C C . SER A 1 88 ? -0.866 9.647 12.919 1.00 89.38 88 SER A C 1
ATOM 724 O O . SER A 1 88 ? -1.948 9.730 12.343 1.00 89.38 88 SER A O 1
ATOM 726 N N . GLN A 1 89 ? 0.084 10.578 12.799 1.00 92.81 89 GLN A N 1
ATOM 727 C CA . GLN A 1 89 ? -0.033 11.786 11.976 1.00 92.81 89 GLN A CA 1
ATOM 728 C C . GLN A 1 89 ? 0.281 11.547 10.492 1.00 92.81 89 GLN A C 1
ATOM 730 O O . GLN A 1 89 ? 0.204 12.490 9.705 1.00 92.81 89 GLN A O 1
ATOM 735 N N . ALA A 1 90 ? 0.683 10.331 10.111 1.00 97.31 90 ALA A N 1
ATOM 736 C CA . ALA A 1 90 ? 0.962 9.961 8.730 1.00 97.31 90 ALA A CA 1
ATOM 737 C C . ALA A 1 90 ? -0.316 9.975 7.893 1.00 97.31 90 ALA A C 1
ATOM 739 O O . ALA A 1 90 ? -1.376 9.545 8.356 1.00 97.31 90 ALA A O 1
ATOM 740 N N . LYS A 1 91 ? -0.203 10.428 6.647 1.00 98.00 91 LYS A N 1
ATOM 741 C CA .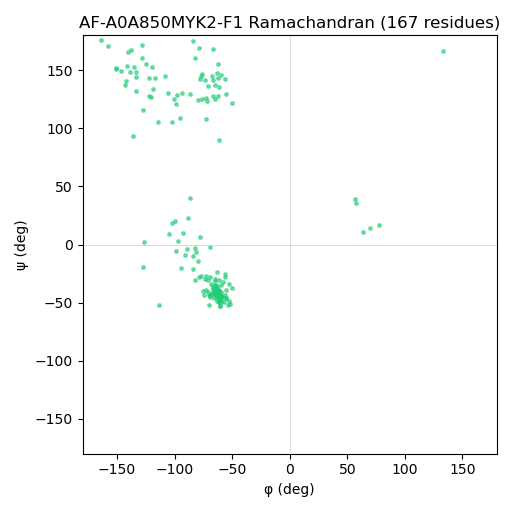 LYS A 1 91 ? -1.335 10.501 5.717 1.00 98.00 91 LYS A CA 1
ATOM 742 C C . LYS A 1 91 ? -1.065 9.826 4.386 1.00 98.00 91 LYS A C 1
ATOM 744 O O . LYS A 1 91 ? -2.018 9.532 3.676 1.00 98.00 91 LYS A O 1
ATOM 749 N N . ALA A 1 92 ? 0.194 9.600 4.031 1.00 98.50 92 ALA A N 1
ATOM 750 C CA . ALA A 1 92 ? 0.548 9.091 2.716 1.00 98.50 92 ALA A CA 1
ATOM 751 C C . ALA A 1 92 ? 0.971 7.621 2.757 1.00 98.50 92 ALA A C 1
ATOM 753 O O . ALA A 1 92 ? 1.859 7.234 3.516 1.00 98.50 92 ALA A O 1
ATOM 754 N N . ALA A 1 93 ? 0.372 6.836 1.871 1.00 98.69 93 ALA A N 1
ATOM 755 C CA . ALA A 1 93 ? 0.786 5.493 1.500 1.00 98.69 93 ALA A CA 1
ATOM 756 C C . ALA A 1 93 ? 0.737 5.351 -0.024 1.00 98.69 93 ALA A C 1
ATOM 758 O O . ALA A 1 93 ? -0.055 6.021 -0.686 1.00 98.69 93 ALA A O 1
ATOM 759 N N . VAL A 1 94 ? 1.552 4.470 -0.596 1.00 98.69 94 VAL A N 1
ATOM 760 C CA . VAL A 1 94 ? 1.539 4.141 -2.023 1.00 98.69 94 VAL A CA 1
ATOM 761 C C . VAL A 1 94 ? 1.788 2.651 -2.224 1.00 98.69 94 VAL A C 1
ATOM 763 O O . VAL A 1 94 ? 2.639 2.086 -1.548 1.00 98.69 94 VAL A O 1
ATOM 766 N N . ILE A 1 95 ? 1.091 2.022 -3.173 1.00 98.69 95 ILE A N 1
ATOM 767 C CA . ILE A 1 95 ? 1.432 0.675 -3.657 1.00 98.69 95 ILE A CA 1
ATOM 768 C C . ILE A 1 95 ? 1.693 0.666 -5.164 1.00 98.69 95 ILE A C 1
ATOM 770 O O . ILE A 1 95 ? 1.018 1.347 -5.944 1.00 98.69 95 ILE A O 1
ATOM 774 N N . SER A 1 96 ? 2.666 -0.147 -5.568 1.00 98.56 96 SER A N 1
ATOM 775 C CA . SER A 1 96 ? 2.955 -0.495 -6.953 1.00 98.56 96 SER A CA 1
ATOM 776 C C . SER A 1 96 ? 2.241 -1.782 -7.344 1.00 98.56 96 SER A C 1
ATOM 778 O O . SER A 1 96 ? 2.352 -2.811 -6.684 1.00 98.56 96 SER A O 1
ATOM 780 N N . LEU A 1 97 ? 1.552 -1.752 -8.480 1.00 98.44 97 LEU A N 1
ATOM 781 C CA . LEU A 1 97 ? 0.960 -2.936 -9.092 1.00 98.44 97 LEU A CA 1
ATOM 782 C C . LEU A 1 97 ? 1.988 -3.769 -9.870 1.00 98.44 97 LEU A C 1
ATOM 784 O O . LEU A 1 97 ? 1.681 -4.904 -10.225 1.00 98.44 97 LEU A O 1
ATOM 788 N N . HIS A 1 98 ? 3.173 -3.218 -10.158 1.00 98.00 98 HIS A N 1
ATOM 789 C CA . HIS A 1 98 ? 4.123 -3.757 -11.137 1.00 98.00 98 HIS A CA 1
ATOM 790 C C . HIS A 1 98 ? 4.530 -5.202 -10.825 1.00 98.00 98 HIS A C 1
ATOM 792 O O . HIS A 1 98 ? 4.392 -6.083 -11.671 1.00 98.00 98 HIS A O 1
ATOM 798 N N . HIS A 1 99 ? 4.920 -5.461 -9.575 1.00 97.81 99 HIS A N 1
ATOM 799 C CA . HIS A 1 99 ? 5.330 -6.787 -9.099 1.00 97.81 99 HIS A CA 1
ATOM 800 C C . HIS A 1 99 ? 4.169 -7.592 -8.489 1.00 97.81 99 HIS A C 1
ATOM 802 O O . HIS A 1 99 ? 4.401 -8.621 -7.870 1.00 97.81 99 HIS A O 1
ATOM 808 N N . LEU A 1 100 ? 2.908 -7.157 -8.613 1.00 98.25 100 LEU A N 1
ATOM 809 C CA . LEU A 1 100 ? 1.762 -7.893 -8.045 1.00 98.25 100 LEU A CA 1
ATOM 810 C C . LEU A 1 100 ? 1.095 -8.834 -9.056 1.00 98.25 100 LEU A C 1
ATOM 812 O O . LEU A 1 100 ? 0.404 -9.782 -8.661 1.00 98.25 100 LEU A O 1
ATOM 816 N N . TYR A 1 101 ? 1.310 -8.603 -10.351 1.00 97.94 101 TYR A N 1
ATOM 817 C CA . TYR A 1 101 ? 0.817 -9.465 -11.423 1.00 97.94 101 TYR A CA 1
ATOM 818 C C . TYR A 1 101 ? 1.483 -10.851 -11.358 1.00 97.94 101 TYR A C 1
ATOM 820 O O . TYR A 1 101 ? 2.711 -10.931 -11.360 1.00 97.94 101 TYR A O 1
ATOM 828 N N . PRO A 1 102 ? 0.719 -11.960 -11.305 1.00 97.94 102 PRO A N 1
ATOM 829 C CA . PRO A 1 102 ? 1.270 -13.314 -11.438 1.00 97.94 102 PRO A CA 1
ATOM 830 C C . PRO A 1 102 ? 2.192 -13.483 -12.655 1.00 97.94 102 PRO A C 1
ATOM 832 O O . PRO A 1 102 ? 3.231 -14.136 -12.567 1.00 97.94 102 PRO A O 1
ATOM 835 N N . GLU A 1 103 ? 1.845 -12.828 -13.758 1.00 97.50 103 GLU A N 1
ATOM 836 C CA . GLU A 1 103 ? 2.556 -12.838 -15.032 1.00 97.50 103 GLU A CA 1
ATOM 837 C C . GLU A 1 103 ? 3.981 -12.281 -14.921 1.00 97.50 103 GLU A C 1
ATOM 839 O O . GLU A 1 103 ? 4.869 -12.750 -15.629 1.00 97.50 103 GLU A O 1
ATOM 844 N N . PHE A 1 104 ? 4.227 -11.343 -13.994 1.00 96.50 104 PHE A N 1
ATOM 845 C CA . PHE A 1 104 ? 5.572 -10.819 -13.723 1.00 96.50 104 PHE A CA 1
ATOM 846 C C . PHE A 1 104 ? 6.542 -11.937 -13.311 1.00 96.50 104 PHE A C 1
ATOM 848 O O . PHE A 1 104 ? 7.719 -11.913 -13.659 1.00 96.50 104 PHE A O 1
ATOM 855 N N . PHE A 1 105 ? 6.031 -12.964 -12.628 1.00 95.00 105 PHE A N 1
ATOM 856 C CA . PHE A 1 105 ? 6.795 -14.132 -12.187 1.00 95.00 105 PHE A CA 1
ATOM 857 C C . PHE A 1 105 ? 6.614 -15.346 -13.109 1.00 95.00 105 PHE A C 1
ATOM 859 O O . PHE A 1 105 ? 6.832 -16.480 -12.683 1.00 95.00 105 PHE A O 1
ATOM 866 N N . GLY A 1 106 ? 6.168 -15.137 -14.353 1.00 96.69 106 GLY A N 1
ATOM 867 C CA . GLY A 1 106 ? 5.976 -16.205 -15.337 1.00 96.69 106 GLY A CA 1
ATOM 868 C C . GLY A 1 106 ? 4.818 -17.160 -15.027 1.00 96.69 106 GLY A C 1
ATOM 869 O O . GLY A 1 106 ? 4.740 -18.236 -15.618 1.00 96.69 106 GLY A O 1
ATOM 870 N N . GLN A 1 107 ? 3.921 -16.801 -14.103 1.00 96.81 107 GLN A N 1
ATOM 871 C CA . GLN A 1 107 ? 2.721 -17.587 -13.816 1.00 96.81 107 GLN A CA 1
ATOM 872 C C . GLN A 1 107 ? 1.616 -17.270 -14.831 1.00 96.81 107 GLN A C 1
ATOM 874 O O . GLN A 1 107 ? 1.611 -16.214 -15.465 1.00 96.81 107 GLN A O 1
ATOM 879 N N . LEU A 1 108 ? 0.640 -18.172 -14.958 1.00 97.69 108 LEU A N 1
ATOM 880 C CA . LEU A 1 108 ? -0.552 -17.900 -15.759 1.00 97.69 108 LEU A CA 1
ATOM 881 C C . LEU A 1 108 ? -1.348 -16.721 -15.171 1.00 97.69 108 LEU A C 1
ATOM 883 O O . LEU A 1 108 ? -1.410 -16.587 -13.942 1.00 97.69 108 LEU A O 1
ATOM 887 N N . PRO A 1 109 ? -2.016 -15.914 -16.018 1.00 97.81 109 PRO A N 1
ATOM 888 C CA . PRO A 1 109 ? -2.898 -14.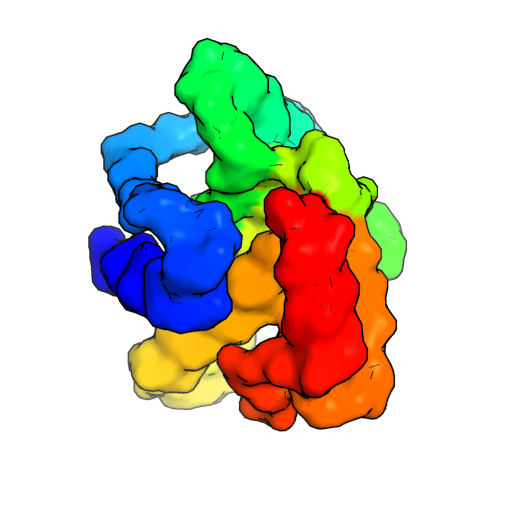851 -15.561 1.00 97.81 109 PRO A CA 1
ATOM 889 C C . PRO A 1 109 ? -3.903 -15.350 -14.524 1.00 97.81 109 PRO A C 1
ATOM 891 O O . PRO A 1 109 ? -4.705 -16.250 -14.781 1.00 97.81 109 PRO A O 1
ATOM 894 N N . ASN A 1 110 ? -3.876 -14.747 -13.338 1.00 97.94 110 ASN A N 1
ATOM 895 C CA . ASN A 1 110 ? -4.799 -15.072 -12.259 1.00 97.94 110 ASN A CA 1
ATOM 896 C C . ASN A 1 110 ? -5.310 -13.788 -11.610 1.00 97.94 110 ASN A C 1
ATOM 898 O O . ASN A 1 110 ? -4.706 -13.232 -10.687 1.00 97.94 110 ASN A O 1
ATOM 902 N N . ARG A 1 111 ? -6.461 -13.317 -12.102 1.00 96.94 111 ARG A N 1
ATOM 903 C CA . ARG A 1 111 ? -7.044 -12.041 -11.675 1.00 96.94 111 ARG A CA 1
ATOM 904 C C . ARG A 1 111 ? -7.397 -12.028 -10.191 1.00 96.94 111 ARG A C 1
ATOM 906 O O . ARG A 1 111 ? -7.180 -11.024 -9.518 1.00 96.94 111 ARG A O 1
ATOM 913 N N . THR A 1 112 ? -7.908 -13.141 -9.672 1.00 97.62 112 THR A N 1
ATOM 914 C CA . THR A 1 112 ? -8.266 -13.274 -8.258 1.00 97.62 112 THR A CA 1
ATOM 915 C C . THR A 1 112 ? -7.036 -13.180 -7.360 1.00 97.62 112 THR A C 1
ATOM 917 O O . THR A 1 112 ? -7.088 -12.503 -6.336 1.00 97.62 112 THR A O 1
ATOM 920 N N . LEU A 1 113 ? -5.926 -13.820 -7.737 1.00 98.12 113 LEU A N 1
ATOM 921 C CA . LEU A 1 113 ? -4.670 -13.743 -6.991 1.00 98.12 113 LEU A CA 1
ATOM 922 C C . LEU A 1 113 ? -4.083 -12.328 -7.022 1.00 98.12 113 LEU A C 1
ATOM 924 O O . LEU A 1 113 ? -3.740 -11.788 -5.973 1.00 98.12 113 LEU A O 1
ATOM 928 N N . PHE A 1 114 ? -4.055 -11.698 -8.199 1.00 98.50 114 PHE A N 1
ATOM 929 C CA . PHE A 1 114 ? -3.636 -10.304 -8.350 1.00 98.50 114 PHE A CA 1
ATOM 930 C C . PHE A 1 114 ? -4.424 -9.366 -7.421 1.00 98.50 114 PHE A C 1
ATOM 932 O O . PHE A 1 114 ? -3.833 -8.631 -6.635 1.00 98.50 114 PHE A O 1
ATOM 939 N N . LEU A 1 115 ? -5.759 -9.427 -7.444 1.00 98.44 115 LEU A N 1
ATOM 940 C CA . LEU A 1 115 ? -6.596 -8.564 -6.603 1.00 98.44 115 LEU A CA 1
ATOM 941 C C . LEU A 1 115 ? -6.403 -8.826 -5.102 1.00 98.44 115 LEU A C 1
ATOM 943 O O . LEU A 1 115 ? -6.414 -7.878 -4.316 1.00 98.44 115 LEU A O 1
ATOM 947 N N . LYS A 1 116 ? -6.174 -10.086 -4.701 1.00 98.25 116 LYS A N 1
ATOM 948 C CA . LYS A 1 116 ? -5.831 -10.431 -3.312 1.00 98.25 116 LYS A CA 1
ATOM 949 C C . LYS A 1 116 ? -4.524 -9.774 -2.876 1.00 98.25 116 LYS A C 1
ATOM 951 O O . LYS A 1 116 ? -4.484 -9.194 -1.795 1.00 98.25 116 LYS A O 1
ATOM 956 N N . ARG A 1 117 ? -3.481 -9.835 -3.708 1.00 98.56 117 ARG A N 1
ATOM 957 C CA . ARG A 1 117 ? -2.181 -9.202 -3.434 1.00 98.56 117 ARG A CA 1
ATOM 958 C C . ARG A 1 117 ? -2.318 -7.692 -3.284 1.00 98.56 117 ARG A C 1
ATOM 960 O O . ARG A 1 117 ? -1.881 -7.138 -2.287 1.00 98.56 117 ARG A O 1
ATOM 967 N N . VAL A 1 118 ? -3.031 -7.053 -4.211 1.00 98.62 118 VAL A N 1
ATOM 968 C CA . VAL A 1 118 ? -3.312 -5.611 -4.169 1.00 98.62 118 VAL A CA 1
ATOM 969 C C . VAL A 1 118 ? -3.978 -5.195 -2.857 1.00 98.62 118 VAL A C 1
ATOM 971 O O . VAL A 1 118 ? -3.567 -4.215 -2.244 1.00 98.62 118 VAL A O 1
ATOM 974 N N . VAL A 1 119 ? -4.990 -5.940 -2.406 1.00 98.50 119 VAL A N 1
ATOM 975 C CA . VAL A 1 119 ? -5.668 -5.646 -1.134 1.00 98.50 119 VAL A CA 1
ATOM 976 C C . VAL A 1 119 ? -4.735 -5.836 0.050 1.00 98.50 119 VAL A C 1
ATOM 978 O O . V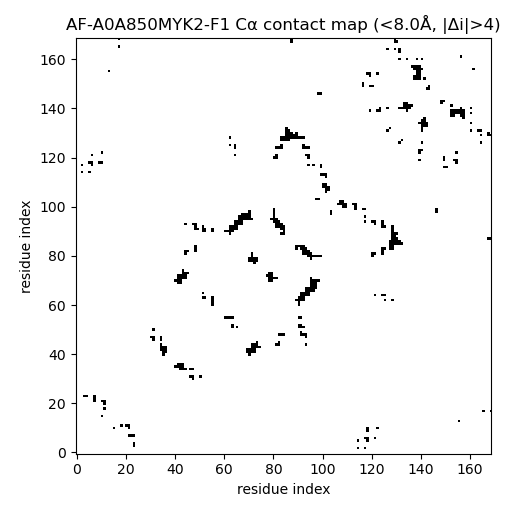AL A 1 119 ? -4.741 -5.000 0.948 1.00 98.50 119 VAL A O 1
ATOM 981 N N . LYS A 1 120 ? -3.932 -6.903 0.061 1.00 98.75 120 LYS A N 1
ATOM 982 C CA . LYS A 1 120 ? -2.989 -7.152 1.151 1.00 98.75 120 LYS A CA 1
ATOM 983 C C . LYS A 1 120 ? -1.964 -6.026 1.276 1.00 98.75 120 LYS A C 1
ATOM 985 O O . LYS A 1 120 ? -1.825 -5.470 2.360 1.00 98.75 120 LYS A O 1
ATOM 990 N N . GLU A 1 121 ? -1.327 -5.635 0.180 1.00 98.75 121 GLU A N 1
ATOM 991 C CA . GLU A 1 121 ? -0.351 -4.544 0.217 1.00 98.75 121 GLU A CA 1
ATOM 992 C C . GLU A 1 121 ? -1.020 -3.213 0.575 1.00 98.75 121 GLU A C 1
ATOM 994 O O . GLU A 1 121 ? -0.533 -2.491 1.435 1.00 98.75 121 GLU A O 1
ATOM 999 N N . GLY A 1 122 ? -2.210 -2.923 0.037 1.00 98.56 122 GLY A N 1
ATOM 1000 C CA . GLY A 1 122 ? -2.948 -1.712 0.408 1.00 98.56 122 GLY A CA 1
ATOM 1001 C C . GLY A 1 122 ? -3.320 -1.646 1.897 1.00 98.56 122 GLY A C 1
ATOM 1002 O O . GLY A 1 122 ? -3.206 -0.589 2.516 1.00 98.56 122 GLY A O 1
ATOM 1003 N N . LEU A 1 123 ? -3.743 -2.768 2.491 1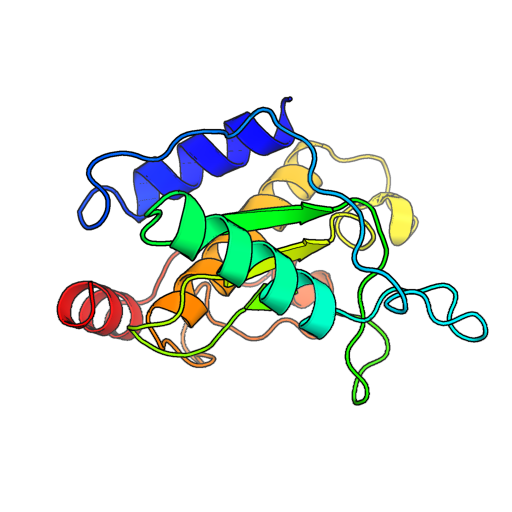.00 98.50 123 LEU A N 1
ATOM 1004 C CA . LEU A 1 123 ? -4.031 -2.867 3.927 1.00 98.50 123 LEU A CA 1
ATOM 1005 C C . LEU A 1 123 ? -2.765 -2.709 4.778 1.00 98.50 123 LEU A C 1
ATOM 1007 O O . LEU A 1 123 ? -2.816 -2.048 5.814 1.00 98.50 123 LEU A O 1
ATOM 1011 N N . HIS A 1 124 ? -1.658 -3.315 4.343 1.00 98.69 124 HIS A N 1
ATOM 1012 C CA . HIS A 1 124 ? -0.358 -3.240 5.005 1.00 98.69 124 HIS A CA 1
ATOM 1013 C C . HIS A 1 124 ? 0.142 -1.794 5.078 1.00 98.69 124 HIS A C 1
ATOM 1015 O O . HIS A 1 124 ? 0.389 -1.276 6.168 1.00 98.69 124 HIS A O 1
ATOM 1021 N N . GLU A 1 125 ? 0.181 -1.106 3.934 1.00 98.69 125 GLU A N 1
ATOM 1022 C CA . GLU A 1 125 ? 0.665 0.273 3.868 1.00 98.69 125 GLU A CA 1
ATOM 1023 C C . GLU A 1 125 ? -0.240 1.239 4.638 1.00 98.69 125 GLU A C 1
ATOM 1025 O O . GLU A 1 125 ? 0.244 2.095 5.377 1.00 98.69 125 GLU A O 1
ATOM 1030 N N . ILE A 1 126 ? -1.567 1.076 4.569 1.00 98.25 126 ILE A N 1
ATOM 1031 C CA . ILE A 1 126 ? -2.461 1.882 5.411 1.00 98.25 126 ILE A CA 1
ATOM 1032 C C . ILE A 1 126 ? -2.258 1.560 6.896 1.00 98.25 126 ILE A C 1
ATOM 1034 O O . ILE A 1 126 ? -2.291 2.474 7.713 1.00 98.25 126 ILE A O 1
ATOM 1038 N N . GLY A 1 127 ? -1.959 0.317 7.277 1.00 98.19 127 GLY A N 1
ATOM 1039 C CA . GLY A 1 127 ? -1.596 -0.021 8.656 1.00 98.19 127 GLY A CA 1
ATOM 1040 C C . GLY A 1 127 ? -0.403 0.792 9.183 1.00 98.19 127 GLY A C 1
ATOM 1041 O O . GLY A 1 127 ? -0.465 1.330 10.294 1.00 98.19 127 GLY A O 1
ATOM 1042 N N . HIS A 1 128 ? 0.645 0.971 8.373 1.00 98.56 128 HIS A N 1
ATOM 1043 C CA . HIS A 1 128 ? 1.793 1.819 8.721 1.00 98.56 128 HIS A CA 1
ATOM 1044 C C . HIS A 1 128 ? 1.404 3.275 8.988 1.00 98.56 128 HIS A C 1
ATOM 1046 O O . HIS A 1 128 ? 1.919 3.889 9.927 1.00 98.56 128 HIS A O 1
ATOM 1052 N N . THR A 1 129 ? 0.417 3.805 8.266 1.00 98.12 129 THR A N 1
ATOM 1053 C CA . THR A 1 129 ? -0.063 5.179 8.482 1.00 98.12 129 THR A CA 1
ATOM 1054 C C . THR A 1 129 ? -0.818 5.396 9.805 1.00 98.12 129 THR A C 1
ATOM 1056 O O . THR A 1 129 ? -1.208 6.518 10.117 1.00 98.12 129 THR A O 1
ATOM 1059 N N . PHE A 1 130 ? -1.020 4.345 10.608 1.00 97.12 130 PHE A N 1
ATOM 1060 C CA . PHE A 1 130 ? -1.458 4.422 12.012 1.00 97.12 130 PHE A CA 1
ATOM 1061 C C . PHE A 1 130 ? -0.307 4.153 13.004 1.00 97.12 130 PHE A C 1
ATOM 1063 O O . PHE A 1 130 ? -0.504 3.994 14.211 1.00 97.12 130 PHE A O 1
ATOM 1070 N N . GLY A 1 131 ? 0.928 4.077 12.508 1.00 97.25 131 GLY A N 1
ATOM 1071 C CA . GLY A 1 131 ? 2.128 3.762 13.279 1.00 97.25 131 GLY A CA 1
ATOM 1072 C C . GLY A 1 131 ? 2.294 2.280 13.609 1.00 97.25 131 GLY A C 1
ATOM 1073 O O . GLY A 1 131 ? 3.027 1.958 14.547 1.00 97.25 131 GLY A O 1
ATOM 1074 N N . LEU A 1 132 ? 1.587 1.374 12.927 1.00 97.88 132 LEU A N 1
ATOM 1075 C CA . LEU A 1 132 ? 1.844 -0.054 13.085 1.00 97.88 132 LEU A CA 1
ATOM 1076 C C . LEU A 1 132 ? 3.177 -0.386 12.419 1.00 97.88 132 LEU A C 1
ATOM 1078 O O . LEU A 1 132 ? 3.362 -0.111 11.242 1.00 97.88 132 LEU A O 1
ATOM 1082 N N . GLU A 1 133 ? 4.104 -0.969 13.165 1.00 97.81 133 GLU A N 1
ATOM 1083 C CA . GLU A 1 133 ? 5.329 -1.539 12.605 1.00 97.81 133 GLU A CA 1
ATOM 1084 C C . GLU A 1 133 ? 5.070 -2.962 12.097 1.00 97.81 133 GLU A C 1
ATOM 1086 O O . GLU A 1 133 ? 3.980 -3.519 12.282 1.00 97.81 133 GLU A O 1
ATOM 1091 N N . HIS A 1 134 ? 6.080 -3.564 11.468 1.00 97.94 134 HIS A N 1
ATOM 1092 C CA . HIS A 1 134 ? 6.000 -4.958 11.055 1.00 97.94 134 HIS A CA 1
ATOM 10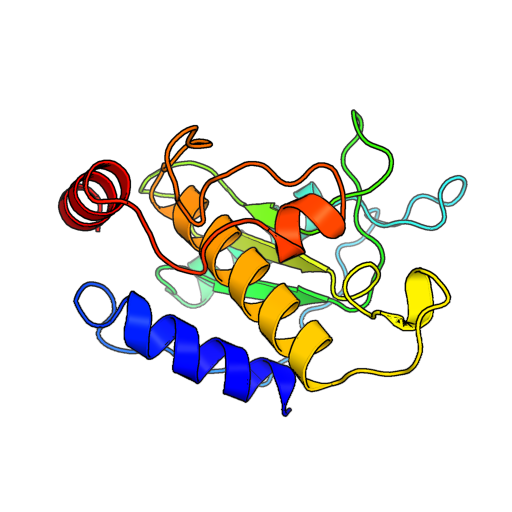93 C C . HIS A 1 134 ? 5.686 -5.884 12.238 1.00 97.94 134 HIS A C 1
ATOM 1095 O O . HIS A 1 134 ? 6.161 -5.701 13.360 1.00 97.94 134 HIS A O 1
ATOM 1101 N N . CYS A 1 135 ? 4.873 -6.901 11.971 1.00 98.06 135 CYS A N 1
ATOM 1102 C CA . CYS A 1 135 ? 4.386 -7.845 12.965 1.00 98.06 135 CYS A CA 1
ATOM 1103 C C . CYS A 1 135 ? 4.889 -9.259 12.661 1.00 98.06 135 CYS A C 1
ATOM 1105 O O . CYS A 1 135 ? 4.943 -9.663 11.504 1.00 98.06 135 CYS A O 1
ATOM 1107 N N . HIS A 1 136 ? 5.201 -10.023 13.707 1.00 95.94 136 HIS A N 1
ATOM 1108 C CA . HIS A 1 136 ? 5.637 -11.421 13.597 1.00 95.94 136 HIS A CA 1
ATOM 1109 C C . HIS A 1 136 ? 4.501 -12.430 13.863 1.00 95.94 136 HIS A C 1
ATOM 1111 O O . HIS A 1 136 ? 4.689 -13.631 13.693 1.00 95.94 136 HIS A O 1
ATOM 1117 N N . ASN A 1 137 ? 3.319 -11.953 14.273 1.00 96.00 137 ASN A N 1
ATOM 1118 C CA . ASN A 1 137 ? 2.117 -12.777 14.428 1.00 96.00 137 ASN A CA 1
ATOM 1119 C C . ASN A 1 137 ? 1.469 -13.043 13.062 1.00 96.00 137 ASN A C 1
ATOM 1121 O O . ASN A 1 137 ? 1.779 -12.366 12.086 1.00 96.00 137 ASN A O 1
ATOM 1125 N N . GLN A 1 138 ? 0.492 -13.956 13.009 1.00 96.44 138 GLN A N 1
ATOM 1126 C CA . GLN A 1 138 ? -0.397 -14.137 11.852 1.00 96.44 138 GLN A CA 1
ATOM 1127 C C . GLN A 1 138 ? -1.200 -12.847 11.601 1.00 96.44 138 GLN A C 1
ATOM 1129 O O . GLN A 1 138 ? -2.265 -12.634 12.177 1.00 96.44 138 GLN A O 1
ATOM 1134 N N . CYS A 1 139 ? -0.643 -11.952 10.785 1.00 98.31 139 CYS A N 1
ATOM 1135 C CA . CYS A 1 139 ? -1.102 -10.578 10.637 1.00 98.31 139 CYS A CA 1
ATOM 1136 C C . CYS A 1 139 ? -0.803 -10.044 9.233 1.00 98.31 139 CYS A C 1
ATOM 1138 O O . CYS A 1 139 ? 0.203 -10.392 8.619 1.00 98.31 139 CYS A O 1
ATOM 1140 N N . ILE A 1 140 ? -1.630 -9.117 8.758 1.00 98.44 140 ILE A N 1
ATOM 1141 C CA . ILE A 1 140 ? -1.375 -8.384 7.517 1.00 98.44 140 ILE A CA 1
ATOM 1142 C C . ILE A 1 140 ? -0.106 -7.522 7.584 1.00 98.44 140 ILE A C 1
ATOM 1144 O O . ILE A 1 140 ? 0.511 -7.258 6.556 1.00 98.44 140 ILE A O 1
ATOM 1148 N N . MET A 1 141 ? 0.329 -7.142 8.790 1.00 98.50 141 MET A N 1
ATOM 1149 C CA . MET A 1 141 ? 1.555 -6.369 9.023 1.00 98.50 141 MET A CA 1
ATOM 1150 C C . MET A 1 141 ? 2.842 -7.210 8.952 1.00 98.50 141 MET A C 1
ATOM 1152 O O . MET A 1 141 ? 3.911 -6.694 9.264 1.00 98.50 141 MET A O 1
ATOM 1156 N N . ILE A 1 142 ? 2.788 -8.490 8.562 1.00 98.25 142 ILE A N 1
ATOM 1157 C CA . ILE A 1 142 ? 4.006 -9.259 8.254 1.00 98.25 142 ILE A CA 1
ATOM 1158 C C . ILE A 1 142 ? 4.719 -8.606 7.060 1.00 98.25 142 ILE A C 1
ATOM 1160 O O . ILE A 1 142 ? 4.105 -8.379 6.013 1.00 98.25 142 ILE A O 1
ATOM 1164 N N . PHE A 1 143 ? 6.015 -8.321 7.218 1.00 96.75 143 PHE A N 1
ATOM 1165 C CA . PHE A 1 143 ? 6.864 -7.806 6.142 1.00 96.75 143 PHE A CA 1
ATOM 1166 C C . PHE A 1 143 ? 6.936 -8.805 4.982 1.00 96.75 143 PHE A C 1
ATOM 1168 O O . PHE A 1 143 ? 7.103 -10.004 5.196 1.00 96.75 143 PHE A O 1
ATOM 1175 N N . SER A 1 144 ? 6.813 -8.318 3.748 1.00 95.50 144 SER A N 1
ATOM 1176 C CA . SER A 1 144 ? 6.874 -9.149 2.544 1.00 95.50 144 SER A CA 1
ATOM 1177 C C . SER A 1 144 ? 8.104 -8.800 1.719 1.00 95.50 144 SER A C 1
ATOM 1179 O O . SER A 1 144 ? 8.135 -7.774 1.048 1.00 95.50 144 SER A O 1
ATOM 1181 N N . ASN A 1 145 ? 9.115 -9.670 1.761 1.00 93.06 145 ASN A N 1
ATOM 1182 C CA . ASN A 1 145 ? 10.332 -9.516 0.962 1.00 93.06 145 ASN A CA 1
ATOM 1183 C C . ASN A 1 145 ? 10.165 -10.078 -0.460 1.00 93.06 145 ASN A C 1
ATOM 1185 O O . ASN A 1 145 ? 10.911 -9.745 -1.377 1.00 93.06 145 ASN A O 1
ATOM 1189 N N . SER A 1 146 ? 9.190 -10.966 -0.641 1.00 96.25 146 SER A N 1
ATOM 1190 C CA . SER A 1 146 ? 8.857 -11.611 -1.900 1.00 96.25 146 SER A CA 1
ATOM 1191 C C . SER A 1 146 ? 7.345 -11.674 -2.107 1.00 96.25 146 SER A C 1
ATOM 1193 O O . SER A 1 146 ? 6.542 -11.490 -1.187 1.00 96.25 146 SER A O 1
ATOM 1195 N N . ILE A 1 147 ? 6.940 -11.997 -3.335 1.00 97.62 147 ILE A N 1
ATOM 1196 C CA . ILE A 1 147 ? 5.523 -12.180 -3.651 1.00 97.62 147 ILE A CA 1
ATOM 1197 C C . ILE A 1 147 ? 4.911 -13.376 -2.907 1.00 97.62 147 ILE A C 1
ATOM 1199 O O . ILE A 1 147 ? 3.734 -13.348 -2.558 1.00 97.62 147 ILE A O 1
ATOM 1203 N N . LEU A 1 148 ? 5.718 -14.400 -2.601 1.00 97.56 148 LEU A N 1
ATOM 1204 C CA . LEU A 1 148 ? 5.277 -15.559 -1.826 1.00 97.56 148 LEU A CA 1
ATOM 1205 C C . LEU A 1 148 ? 4.949 -15.171 -0.382 1.00 97.56 148 LEU A C 1
ATOM 1207 O O . LEU A 1 148 ? 3.976 -15.673 0.175 1.00 97.56 148 LEU A O 1
ATOM 1211 N N . ASP A 1 149 ? 5.694 -14.233 0.206 1.00 97.62 149 ASP A N 1
ATOM 1212 C CA . ASP A 1 149 ? 5.386 -13.713 1.544 1.00 97.62 149 ASP A CA 1
ATOM 1213 C C . ASP A 1 149 ? 4.035 -12.985 1.547 1.00 97.62 149 ASP A C 1
ATOM 1215 O O . ASP A 1 149 ? 3.206 -13.198 2.434 1.00 97.62 149 ASP A O 1
ATOM 1219 N N . THR A 1 150 ? 3.772 -12.195 0.499 1.00 97.56 150 THR A N 1
ATOM 1220 C CA . THR A 1 150 ? 2.472 -11.540 0.290 1.00 97.56 150 THR A CA 1
ATOM 1221 C C . THR A 1 150 ? 1.352 -12.570 0.147 1.00 97.56 150 THR A C 1
ATOM 1223 O O . THR A 1 150 ? 0.269 -12.413 0.717 1.00 97.56 150 THR A O 1
ATOM 1226 N N . ASP A 1 151 ? 1.585 -13.654 -0.590 1.00 97.94 151 ASP A N 1
ATOM 1227 C CA . ASP A 1 151 ? 0.597 -14.715 -0.785 1.00 97.94 151 ASP A CA 1
ATOM 1228 C C . ASP A 1 151 ? 0.304 -15.471 0.522 1.00 97.94 151 ASP A C 1
ATOM 1230 O O . ASP A 1 151 ? -0.865 -15.754 0.809 1.00 97.94 151 ASP A O 1
ATOM 1234 N N . ASN A 1 152 ? 1.324 -15.687 1.355 1.00 97.38 152 ASN A N 1
ATOM 1235 C CA . ASN A 1 152 ? 1.232 -16.443 2.604 1.00 97.38 152 ASN A CA 1
ATOM 1236 C C . ASN A 1 152 ? 0.694 -15.634 3.796 1.00 97.38 152 ASN A C 1
ATOM 1238 O O . ASN A 1 152 ? 0.038 -16.215 4.662 1.00 97.38 152 ASN A O 1
ATOM 1242 N N . LYS A 1 153 ? 0.920 -14.311 3.869 1.00 96.38 153 LYS A N 1
ATOM 1243 C CA . LYS A 1 153 ? 0.449 -13.515 5.020 1.00 96.38 153 LYS A CA 1
ATOM 1244 C C . LYS A 1 153 ? -1.085 -13.417 5.076 1.00 96.38 153 LYS A C 1
ATOM 1246 O O . LYS A 1 153 ? -1.727 -13.325 4.026 1.00 96.38 153 LYS A O 1
ATOM 1251 N N . PRO A 1 154 ? -1.721 -13.395 6.259 1.00 95.81 154 PRO A N 1
ATOM 1252 C CA . PRO A 1 154 ? -3.168 -13.204 6.365 1.00 95.81 154 PRO A CA 1
ATOM 1253 C C . PRO A 1 154 ? -3.635 -11.850 5.815 1.00 95.81 154 PRO A C 1
ATOM 1255 O O . PRO A 1 154 ? -2.898 -10.872 5.836 1.00 95.81 154 PRO A O 1
ATOM 1258 N N . ALA A 1 155 ? -4.898 -11.762 5.391 1.00 95.19 155 ALA A N 1
ATOM 1259 C CA . ALA A 1 155 ? -5.527 -10.501 4.973 1.00 95.19 155 ALA A CA 1
ATOM 1260 C C . ALA A 1 155 ? -6.179 -9.722 6.139 1.00 95.19 155 ALA A C 1
ATOM 1262 O O . ALA A 1 155 ? -7.107 -8.947 5.927 1.00 95.19 155 ALA A O 1
ATOM 1263 N N . MET A 1 156 ? -5.746 -9.970 7.379 1.00 95.81 156 MET A N 1
ATOM 1264 C CA . MET A 1 156 ? -6.353 -9.422 8.596 1.00 95.81 156 MET A CA 1
ATOM 1265 C C . MET A 1 156 ? -5.299 -8.993 9.611 1.00 95.81 156 MET A C 1
ATOM 1267 O O . MET A 1 156 ? -4.231 -9.598 9.704 1.00 95.81 156 MET A O 1
ATOM 1271 N N . PHE A 1 157 ? -5.610 -7.959 10.388 1.00 98.06 157 PHE A N 1
ATOM 1272 C CA . PHE A 1 157 ? -4.807 -7.575 11.544 1.00 98.06 157 PHE A CA 1
ATOM 1273 C C . PHE A 1 157 ? -4.969 -8.611 12.662 1.00 98.06 157 PHE A C 1
ATOM 1275 O O . PHE A 1 157 ? -6.087 -9.040 12.948 1.00 98.06 157 PHE A O 1
ATOM 1282 N N . CYS A 1 158 ? -3.865 -8.991 13.309 1.00 98.12 158 CYS A N 1
ATOM 1283 C CA . CYS A 1 158 ? -3.927 -9.730 14.569 1.00 98.12 158 CYS A CA 1
ATOM 1284 C C . CYS A 1 158 ? -4.518 -8.846 15.682 1.00 98.12 158 CYS A C 1
ATOM 1286 O O . CYS A 1 158 ? -4.629 -7.627 15.525 1.00 98.12 158 CYS A O 1
ATOM 1288 N N . GLU A 1 159 ? -4.867 -9.453 16.816 1.00 97.19 159 GLU A N 1
ATOM 1289 C CA . GLU A 1 159 ? -5.479 -8.752 17.951 1.00 97.19 159 GLU A CA 1
ATOM 1290 C C . GLU A 1 159 ? -4.636 -7.557 18.431 1.00 97.19 159 GLU A C 1
ATOM 1292 O O . GLU A 1 159 ? -5.155 -6.446 18.541 1.00 97.19 159 GLU A O 1
ATOM 1297 N N . ASP A 1 160 ? -3.321 -7.733 18.587 1.00 97.31 160 ASP A N 1
ATOM 1298 C CA . ASP A 1 160 ? -2.411 -6.662 19.017 1.00 97.31 160 ASP A CA 1
ATOM 1299 C C . ASP A 1 160 ? -2.407 -5.471 18.053 1.00 97.31 160 ASP A C 1
ATOM 1301 O O . ASP A 1 160 ? -2.477 -4.310 18.467 1.00 97.31 160 ASP A O 1
ATOM 1305 N N . CYS A 1 161 ? -2.316 -5.747 16.749 1.00 97.69 161 CYS A N 1
ATOM 1306 C CA . CYS A 1 161 ? -2.337 -4.708 15.726 1.00 97.69 161 CYS A CA 1
ATOM 1307 C C . CYS A 1 161 ? -3.701 -4.023 15.668 1.00 97.69 161 CYS A C 1
ATOM 1309 O O . CYS A 1 161 ? -3.739 -2.805 15.528 1.00 97.69 161 CYS A O 1
ATOM 1311 N N . ARG A 1 162 ? -4.805 -4.764 15.828 1.00 96.50 162 ARG A N 1
ATOM 1312 C CA . ARG A 1 162 ? -6.156 -4.191 15.864 1.00 96.50 162 ARG A CA 1
ATOM 1313 C C . ARG A 1 162 ? -6.345 -3.272 17.073 1.00 96.50 162 ARG A C 1
ATOM 1315 O O . ARG A 1 162 ? -6.861 -2.172 16.912 1.00 96.50 162 ARG A O 1
ATOM 1322 N N . ASN A 1 163 ? -5.869 -3.671 18.251 1.00 95.25 163 ASN A N 1
ATOM 1323 C CA . ASN A 1 163 ? -5.935 -2.846 19.459 1.00 95.25 163 ASN A CA 1
ATOM 1324 C C . ASN A 1 163 ? -5.124 -1.551 19.302 1.00 95.25 163 ASN A C 1
ATOM 1326 O O . ASN A 1 163 ? -5.626 -0.468 19.597 1.00 95.25 163 ASN A O 1
ATOM 1330 N N . LYS A 1 164 ? -3.898 -1.640 18.764 1.00 94.69 164 LYS A N 1
ATOM 1331 C CA . LYS A 1 164 ? -3.073 -0.458 18.452 1.00 94.69 164 LYS A CA 1
ATOM 1332 C C . LYS A 1 164 ? -3.711 0.440 17.395 1.00 94.69 164 LYS A C 1
ATOM 1334 O O . LYS A 1 164 ? -3.572 1.655 17.476 1.00 94.69 164 LYS A O 1
ATOM 1339 N N . LEU A 1 165 ? -4.370 -0.151 16.400 1.00 93.75 165 LEU A N 1
ATOM 1340 C CA . LEU A 1 165 ? -5.050 0.575 15.335 1.00 93.75 165 LEU A CA 1
ATOM 1341 C C . LEU A 1 165 ? -6.192 1.427 15.908 1.00 93.75 165 LEU A C 1
ATOM 1343 O O . LEU A 1 165 ? -6.239 2.622 15.643 1.00 93.75 165 LEU A O 1
ATOM 1347 N N . LEU A 1 166 ? -7.044 0.837 16.754 1.00 91.38 166 LEU A N 1
ATOM 1348 C CA . LEU A 1 166 ? -8.170 1.526 17.401 1.00 91.38 166 LEU A CA 1
ATOM 1349 C C . LEU A 1 166 ? -7.734 2.559 18.451 1.00 91.38 166 LEU A C 1
ATOM 1351 O O . LEU A 1 166 ? -8.441 3.530 18.692 1.00 91.38 166 LEU A O 1
ATOM 1355 N N . SER A 1 167 ? -6.575 2.380 19.092 1.00 88.94 167 SER A N 1
ATOM 1356 C CA . SER A 1 167 ? -6.064 3.357 20.064 1.00 88.94 167 SER A CA 1
ATOM 1357 C C . SER A 1 167 ? -5.350 4.550 19.415 1.00 88.94 167 SER A C 1
ATOM 1359 O O . SER A 1 167 ? -4.883 5.439 20.123 1.00 88.94 167 SER A O 1
ATOM 1361 N N . ARG A 1 168 ? -5.150 4.521 18.092 1.00 80.38 168 ARG A N 1
ATOM 1362 C CA . ARG A 1 168 ? -4.376 5.516 17.325 1.00 80.38 168 ARG A CA 1
ATOM 1363 C C . ARG A 1 168 ? -5.156 6.108 16.150 1.00 80.38 168 ARG A C 1
ATOM 1365 O O . ARG A 1 168 ? -4.572 6.877 15.384 1.00 80.38 168 ARG A O 1
ATOM 1372 N N . SER A 1 169 ? -6.414 5.703 15.996 1.00 71.94 169 SER A N 1
ATOM 1373 C CA . SER A 1 169 ? -7.380 6.226 15.032 1.00 71.94 169 SER A CA 1
ATOM 1374 C C . SER A 1 169 ? -8.036 7.507 15.507 1.00 71.94 169 SER A C 1
ATOM 1376 O O . SER A 1 169 ? -8.356 7.566 16.716 1.00 71.94 169 SER A O 1
#

Mean predicted aligned error: 2.87 Å

Sequence (169 aa):
MEVLKHLQRNLALVFKEIFKEIRIIDESCEIPKKSYDTERKQYLAPLFLHAIRNFADENKYDKILGITSLDLFVSQLNFVFGMAELGSQAKAAVISLHHLYPEFFGQLPNRTLFLKRVVKEGLHEIGHTFGLEHCHNQCIMIFSNSILDTDNKPAMFCEDCRNKLLSRS

Foldseek 3Di:
DVLQVLQQVLCCVACVVPDPDDDDDPDDDDQQPPQADPVLRAGEQVSQQVSQQVVCVVVVNQADEAEEQTFYDHPVASGDQKAFAAALSTHGIYGHLNQLAPVNVVHDGDPVSSSQLSNLRSVLRVLRNLRDAADPPLASSDDDPHNVSSVPRDSHGDPVSVVSSVVSD

pLDDT: mean 95.97, std 3.95, range [71.94, 98.75]

Secondary structure (DSSP, 8-state):
-HHHHHHHHHHHHHSTTT-S-------PPPPPTT-EETTTTEEEHHHHHHHHHHHHHHTT-S-EEEEESS-EE-TTSS-BSEEE--STT--EEEEESTTTSGGGGTPPP-HHHHHHHHHHHHHHHHHHTTT----SSSSTTS--SSHHHHHHS-SS--HHHHHHHHT--

Radius of gyration: 15.19 Å; Cα contacts (8 Å, |Δi|>4): 280; chains: 1; bounding box: 37×38×36 Å

Solvent-accessible surface area (backbone atoms only — not comparable to full-atom values): 9560 Å² total; per-residue (Å²): 112,68,67,60,54,53,38,45,54,53,51,42,66,75,38,52,93,69,46,95,75,76,81,86,75,97,66,86,76,81,79,53,84,89,26,69,38,83,90,76,71,30,28,41,43,73,47,50,36,53,53,45,34,53,55,28,63,78,71,68,47,74,65,48,77,46,80,40,71,55,48,29,24,50,99,92,48,91,56,40,60,54,47,48,37,74,24,58,88,24,33,16,18,35,35,27,49,46,80,44,41,42,51,73,76,75,40,72,87,41,71,69,61,28,54,51,41,53,41,38,53,51,53,30,27,53,41,17,21,37,45,48,66,76,39,92,60,84,13,30,40,38,78,58,94,47,68,65,43,53,69,69,42,43,88,41,70,30,71,69,56,46,55,50,42,67,75,42,102